Protein AF-A0A498LXL4-F1 (afdb_monomer)

Mean predicted aligned error: 18.14 Å

Organism: Labeo rohita (NCBI:txid84645)

InterPro domains:
  IPR004244 Transposase, L1 [PTHR11505] (46-162)

Radius of gyration: 56.1 Å; Cα contacts (8 Å, |Δi|>4): 2; chains: 1; bounding box: 108×58×150 Å

Solvent-accessible surface area (backbone atoms only — not comparable to full-atom values): 10577 Å² total; per-residue (Å²): 138,86,93,84,84,86,84,91,84,89,88,90,82,85,86,81,87,80,90,79,82,89,83,86,79,91,85,82,83,88,82,89,86,87,84,87,92,90,60,78,73,66,56,56,55,52,54,51,51,51,50,53,49,53,53,50,53,51,52,49,49,53,51,51,51,50,53,50,52,54,51,52,51,53,50,52,52,53,51,51,52,49,51,53,53,49,52,55,47,52,53,54,49,53,54,48,51,54,52,49,52,53,50,51,54,52,48,54,52,48,53,53,51,49,53,52,49,53,52,51,50,52,54,49,51,53,50,50,53,52,50,52,54,49,54,54,71,72,52,86,83,86,79,89,75,66,87,79,76,50,72,95,46,60,66,64,43,50,53,51,63,70,64,71,81,122

Structure (mmCIF, N/CA/C/O backbone):
data_AF-A0A498LXL4-F1
#
_entry.id   AF-A0A498LXL4-F1
#
loop_
_atom_site.group_PDB
_atom_site.id
_atom_site.type_symbol
_atom_site.label_atom_id
_atom_site.label_alt_id
_atom_site.label_comp_id
_atom_site.label_asym_id
_atom_site.label_entity_id
_atom_site.label_seq_id
_atom_site.pdbx_PDB_ins_code
_atom_site.Cartn_x
_atom_site.Cartn_y
_atom_site.Cartn_z
_atom_site.occupancy
_atom_site.B_iso_or_equiv
_atom_site.auth_seq_id
_atom_site.auth_comp_id
_atom_site.auth_asym_id
_atom_site.auth_atom_id
_atom_site.pdbx_PDB_model_num
ATOM 1 N N . MET A 1 1 ? 31.241 14.221 3.854 1.00 43.19 1 MET A N 1
ATOM 2 C CA . MET A 1 1 ? 31.888 14.807 2.660 1.00 43.19 1 MET A CA 1
ATOM 3 C C . MET A 1 1 ? 30.797 14.944 1.604 1.00 43.19 1 MET A C 1
ATOM 5 O O . MET A 1 1 ? 30.249 13.921 1.224 1.00 43.19 1 MET A O 1
ATOM 9 N N . SER A 1 2 ? 30.386 16.179 1.280 1.00 45.22 2 SER A N 1
ATOM 10 C CA . SER A 1 2 ? 29.221 16.494 0.422 1.00 45.22 2 SER A CA 1
ATOM 11 C C . SER A 1 2 ? 29.594 16.436 -1.058 1.00 45.22 2 SER A C 1
ATOM 13 O O . SER A 1 2 ? 30.690 16.865 -1.421 1.00 45.22 2 SER A O 1
ATOM 15 N N . LEU A 1 3 ? 28.696 15.918 -1.896 1.00 51.25 3 LEU A N 1
ATOM 16 C CA . LEU A 1 3 ? 28.934 15.572 -3.301 1.00 51.25 3 LEU A CA 1
ATOM 17 C C . LEU A 1 3 ? 28.392 16.639 -4.280 1.00 51.25 3 LEU A C 1
ATOM 19 O O . LEU A 1 3 ? 27.849 16.294 -5.321 1.00 51.25 3 LEU A O 1
ATOM 23 N N . ASP A 1 4 ? 28.546 17.931 -3.970 1.00 47.88 4 ASP A N 1
ATOM 24 C CA . ASP A 1 4 ? 27.860 19.023 -4.695 1.00 47.88 4 ASP A CA 1
ATOM 25 C C . ASP A 1 4 ? 28.794 19.935 -5.512 1.00 47.88 4 ASP A C 1
ATOM 27 O O . ASP A 1 4 ? 28.568 21.138 -5.613 1.00 47.88 4 ASP A O 1
ATOM 31 N N . HIS A 1 5 ? 29.887 19.419 -6.078 1.00 43.94 5 HIS A N 1
ATOM 32 C CA . HIS A 1 5 ? 30.873 20.241 -6.811 1.00 43.94 5 HIS A CA 1
ATOM 33 C C . HIS A 1 5 ? 31.186 19.725 -8.221 1.00 43.94 5 HIS A C 1
ATOM 35 O O . HIS A 1 5 ? 32.341 19.695 -8.643 1.00 43.94 5 HIS A O 1
ATOM 41 N N . TYR A 1 6 ? 30.159 19.344 -8.982 1.00 44.94 6 TYR A N 1
ATOM 42 C CA . TYR A 1 6 ? 30.343 18.904 -10.368 1.00 44.94 6 TYR A CA 1
ATOM 43 C C . TYR A 1 6 ? 29.395 19.590 -11.355 1.00 44.94 6 TYR A C 1
ATOM 45 O O . TYR A 1 6 ? 28.663 18.943 -12.091 1.00 44.94 6 TYR A O 1
ATOM 53 N N . SER A 1 7 ? 29.412 20.923 -11.403 1.00 40.34 7 SER A N 1
ATOM 54 C CA . SER A 1 7 ? 28.988 21.638 -12.611 1.00 40.34 7 SER A CA 1
ATOM 55 C C . SER A 1 7 ? 29.509 23.069 -12.604 1.00 40.34 7 SER A C 1
ATOM 57 O O . SER A 1 7 ? 29.094 23.868 -11.772 1.00 40.34 7 SER A O 1
ATOM 59 N N . SER A 1 8 ? 30.452 23.368 -13.501 1.00 41.19 8 SER A N 1
ATOM 60 C CA . SER A 1 8 ? 30.617 24.665 -14.182 1.00 41.19 8 SER A CA 1
ATOM 61 C C . SER A 1 8 ? 32.052 24.803 -14.683 1.00 41.19 8 SER A C 1
ATOM 63 O O . SER A 1 8 ? 32.899 25.356 -13.987 1.00 41.19 8 SER A O 1
ATOM 65 N N . LYS A 1 9 ? 32.333 24.309 -15.897 1.00 40.47 9 LYS A N 1
ATOM 66 C CA . LYS A 1 9 ? 33.345 24.890 -16.796 1.00 40.47 9 LYS A CA 1
ATOM 67 C C . LYS A 1 9 ? 33.024 24.551 -18.251 1.00 40.47 9 LYS A C 1
ATOM 69 O O . LYS A 1 9 ? 33.104 23.397 -18.647 1.00 40.47 9 LYS A O 1
ATOM 74 N N . GLY A 1 10 ? 32.814 25.599 -19.046 1.00 34.59 10 GLY A N 1
ATOM 75 C CA . GLY A 1 10 ? 33.298 25.638 -20.424 1.00 34.59 10 GLY A CA 1
ATOM 76 C C . GLY A 1 10 ? 32.240 25.700 -21.518 1.00 34.59 10 GLY A C 1
ATOM 77 O O . GLY A 1 10 ? 31.841 24.670 -22.038 1.00 34.59 10 GLY A O 1
ATOM 78 N N . SER A 1 11 ? 31.930 26.909 -21.985 1.00 30.50 11 SER A N 1
ATOM 79 C CA . SER A 1 11 ? 31.713 27.165 -23.415 1.00 30.50 11 SER A CA 1
ATOM 80 C C . SER A 1 11 ? 31.646 28.668 -23.656 1.00 30.50 11 SER A C 1
ATOM 82 O O . SER A 1 11 ? 30.681 29.287 -23.239 1.00 30.50 11 SER A O 1
ATOM 84 N N . ASP A 1 12 ? 32.654 29.244 -24.312 1.00 38.16 12 ASP A N 1
ATOM 85 C CA . ASP A 1 12 ? 32.471 30.453 -25.130 1.00 38.16 12 ASP A CA 1
ATOM 86 C C . ASP A 1 12 ? 33.750 30.777 -25.900 1.00 38.16 12 ASP A C 1
ATOM 88 O O . ASP A 1 12 ? 34.562 31.579 -25.451 1.00 38.16 12 ASP A O 1
ATOM 92 N N . ARG A 1 13 ? 33.936 30.155 -27.075 1.00 35.81 13 ARG A N 1
ATOM 93 C CA . ARG A 1 13 ? 34.702 30.722 -28.205 1.00 35.81 13 ARG A CA 1
ATOM 94 C C . ARG A 1 13 ? 34.198 30.124 -29.521 1.00 35.81 13 ARG A C 1
ATOM 96 O O . ARG A 1 13 ? 34.574 29.015 -29.884 1.00 35.81 13 ARG A O 1
ATOM 103 N N . LYS A 1 14 ? 33.386 30.876 -30.270 1.00 45.84 14 LYS A N 1
ATOM 104 C CA . LYS A 1 14 ? 33.161 30.619 -31.704 1.00 45.84 14 LYS A CA 1
ATOM 105 C C . LYS A 1 14 ? 34.270 31.299 -32.522 1.00 45.84 14 LYS A C 1
ATOM 107 O O . LYS A 1 14 ? 34.463 32.504 -32.342 1.00 45.84 14 LYS A O 1
ATOM 112 N N . PRO A 1 15 ? 34.974 30.615 -33.441 1.00 40.56 15 PRO A N 1
ATOM 113 C CA . PRO A 1 15 ? 35.842 31.290 -34.398 1.00 40.56 15 PRO A CA 1
ATOM 114 C C . PRO A 1 15 ? 35.045 31.778 -35.620 1.00 40.56 15 PRO A C 1
ATOM 116 O O . PRO A 1 15 ? 34.183 31.084 -36.155 1.00 40.56 15 PRO A O 1
ATOM 119 N N . LYS A 1 16 ? 35.334 33.017 -36.034 1.00 37.75 16 LYS A N 1
ATOM 120 C CA . LYS A 1 16 ? 34.713 33.732 -37.159 1.00 37.75 16 LYS A CA 1
ATOM 121 C C . LYS A 1 16 ? 35.296 33.274 -38.503 1.00 37.75 16 LYS A C 1
ATOM 123 O O . LYS A 1 16 ? 36.506 33.100 -38.632 1.00 37.75 16 LYS A O 1
ATOM 128 N N . ALA A 1 17 ? 34.424 33.149 -39.502 1.00 38.50 17 ALA A N 1
ATOM 129 C CA . ALA A 1 17 ? 34.740 32.816 -40.888 1.00 38.50 17 ALA A CA 1
ATOM 130 C C . ALA A 1 17 ? 35.706 33.825 -41.544 1.00 38.50 17 ALA A C 1
ATOM 132 O O . ALA A 1 17 ? 35.516 35.038 -41.440 1.00 38.50 17 ALA A O 1
ATOM 133 N N . LYS A 1 18 ? 36.707 33.318 -42.276 1.00 40.09 18 LYS A N 1
ATOM 134 C CA . LYS A 1 18 ? 37.590 34.100 -43.153 1.00 40.09 18 LYS A CA 1
ATOM 135 C C . LYS A 1 18 ? 37.239 33.794 -44.612 1.00 40.09 18 LYS A C 1
ATOM 137 O O . LYS A 1 18 ? 37.444 32.680 -45.078 1.00 40.09 18 LYS A O 1
ATOM 142 N N . LYS A 1 19 ? 36.707 34.799 -45.314 1.00 36.50 19 LYS A N 1
ATOM 143 C CA . LYS A 1 19 ? 36.572 34.830 -46.779 1.00 36.50 19 LYS A CA 1
ATOM 144 C C . LYS A 1 19 ? 37.967 34.880 -47.407 1.00 36.50 19 LYS A C 1
ATOM 146 O O . LYS A 1 19 ? 38.757 35.747 -47.040 1.00 36.50 19 LYS A O 1
ATOM 151 N N . ILE A 1 20 ? 38.239 34.010 -48.376 1.00 37.56 20 ILE A N 1
ATOM 152 C CA . ILE A 1 20 ? 39.389 34.125 -49.280 1.00 37.56 20 ILE A CA 1
ATOM 153 C C . ILE A 1 20 ? 38.825 34.223 -50.701 1.00 37.56 20 ILE A C 1
ATOM 155 O O . ILE A 1 20 ? 38.086 33.351 -51.146 1.00 37.56 20 ILE A O 1
ATOM 159 N N . ALA A 1 21 ? 39.114 35.349 -51.352 1.00 41.69 21 ALA A N 1
ATOM 160 C CA . ALA A 1 21 ? 38.767 35.661 -52.735 1.00 41.69 21 ALA A CA 1
ATOM 161 C C . ALA A 1 21 ? 39.739 34.968 -53.720 1.00 41.69 21 ALA A C 1
ATOM 163 O O . ALA A 1 21 ? 40.873 34.671 -53.332 1.00 41.69 21 ALA A O 1
ATOM 164 N N . PRO A 1 22 ? 39.336 34.731 -54.983 1.00 31.80 22 PRO A N 1
ATOM 165 C CA . PRO A 1 22 ? 40.138 33.995 -55.955 1.00 31.80 22 PRO A CA 1
ATOM 166 C C . PRO A 1 22 ? 41.236 34.890 -56.543 1.00 31.80 22 PRO A C 1
ATOM 168 O O . PRO A 1 22 ? 40.971 36.017 -56.958 1.00 31.80 22 PRO A O 1
ATOM 171 N N . LYS A 1 23 ? 42.474 34.391 -56.607 1.00 37.19 23 LYS A N 1
ATOM 172 C CA . LYS A 1 23 ? 43.538 35.014 -57.406 1.00 37.19 23 LYS A CA 1
ATOM 173 C C . LYS A 1 23 ? 43.677 34.253 -58.717 1.00 37.19 23 LYS A C 1
ATOM 175 O O . LYS A 1 23 ? 44.084 33.097 -58.722 1.00 37.19 23 LYS A O 1
ATOM 180 N N . SER A 1 24 ? 43.319 34.924 -59.808 1.00 31.41 24 SER A N 1
ATOM 181 C CA . SER A 1 24 ? 43.638 34.513 -61.170 1.00 31.41 24 SER A CA 1
ATOM 182 C C . SER A 1 24 ? 45.110 34.801 -61.460 1.00 31.41 24 SER A C 1
ATOM 184 O O . SER A 1 24 ? 45.584 35.896 -61.152 1.00 31.41 24 SER A O 1
ATOM 186 N N . SER A 1 25 ? 45.800 33.891 -62.133 1.00 32.91 25 SER A N 1
ATOM 187 C CA . SER A 1 25 ? 47.024 34.222 -62.863 1.00 32.91 25 SER A CA 1
ATOM 188 C C . SER A 1 25 ? 47.066 33.423 -64.158 1.00 32.91 25 SER A C 1
ATOM 190 O O . SER A 1 25 ? 47.458 32.260 -64.187 1.00 32.91 25 SER A O 1
ATOM 192 N N . THR A 1 26 ? 46.615 34.088 -65.215 1.00 26.67 26 THR A N 1
ATOM 193 C CA . THR A 1 26 ? 46.921 33.813 -66.616 1.00 26.67 26 THR A CA 1
ATOM 194 C C . THR A 1 26 ? 48.429 33.891 -66.834 1.00 26.67 26 THR A C 1
ATOM 196 O O . THR A 1 26 ? 49.002 34.942 -66.559 1.00 26.67 26 THR A O 1
ATOM 199 N N . ILE A 1 27 ? 49.045 32.847 -67.394 1.00 31.38 27 ILE A N 1
ATOM 200 C CA . ILE A 1 27 ? 50.223 32.992 -68.262 1.00 31.38 27 ILE A CA 1
ATOM 201 C C . ILE A 1 27 ? 50.037 32.057 -69.461 1.00 31.38 27 ILE A C 1
ATOM 203 O O . ILE A 1 27 ? 49.876 30.848 -69.321 1.00 31.38 27 ILE A O 1
ATOM 207 N N . SER A 1 28 ? 50.005 32.682 -70.631 1.00 28.02 28 SER A N 1
ATOM 208 C CA . SER A 1 28 ? 49.899 32.130 -71.978 1.00 28.02 28 SER A CA 1
ATOM 209 C C . SER A 1 28 ? 51.267 32.101 -72.673 1.00 28.02 28 SER A C 1
ATOM 211 O O . SER A 1 28 ? 52.040 33.036 -72.471 1.00 28.02 28 SER A O 1
ATOM 213 N N . GLY A 1 29 ? 51.473 31.141 -73.587 1.00 30.64 29 GLY A N 1
ATOM 214 C CA . GLY A 1 29 ? 52.501 31.155 -74.656 1.00 30.64 29 GLY A CA 1
ATOM 215 C C . GLY A 1 29 ? 53.772 30.366 -74.303 1.00 30.64 29 GLY A C 1
ATOM 216 O O . GLY A 1 29 ? 54.509 30.823 -73.442 1.00 30.64 29 GLY A O 1
ATOM 217 N N . VAL A 1 30 ? 54.003 29.120 -74.759 1.00 29.61 30 VAL A N 1
ATOM 218 C CA . VAL A 1 30 ? 54.310 28.615 -76.133 1.00 29.61 30 VAL A CA 1
ATOM 219 C C . VAL A 1 30 ? 55.683 29.147 -76.602 1.00 29.61 30 VAL A C 1
ATOM 221 O O . VAL A 1 30 ? 55.863 30.355 -76.652 1.00 29.61 30 VAL A O 1
ATOM 224 N N . GLU A 1 31 ? 56.717 28.312 -76.799 1.00 31.28 31 GLU A N 1
ATOM 225 C CA . GLU A 1 31 ? 56.997 27.574 -78.051 1.00 31.28 31 GLU A CA 1
ATOM 226 C C . GLU A 1 31 ? 58.053 26.439 -77.909 1.00 31.28 31 GLU A C 1
ATOM 228 O O . GLU A 1 31 ? 59.076 26.656 -77.267 1.00 31.28 31 GLU A O 1
ATOM 233 N N . LYS A 1 32 ? 57.772 25.312 -78.608 1.00 33.94 32 LYS A N 1
ATOM 234 C CA . LYS A 1 32 ? 58.605 24.458 -79.511 1.00 33.94 32 LYS A CA 1
ATOM 235 C C . LYS A 1 32 ? 59.933 23.855 -79.014 1.00 33.94 32 LYS A C 1
ATOM 237 O O . LYS A 1 32 ? 60.680 24.506 -78.304 1.00 33.94 32 LYS A O 1
ATOM 242 N N . ASP A 1 33 ? 60.441 22.704 -79.456 1.00 29.64 33 ASP A N 1
ATOM 243 C CA . ASP A 1 33 ? 60.043 21.480 -80.191 1.00 29.64 33 ASP A CA 1
ATOM 244 C C . ASP A 1 33 ? 61.363 20.675 -80.255 1.00 29.64 33 ASP A C 1
ATOM 246 O O . ASP A 1 33 ? 62.327 21.262 -80.739 1.00 29.64 33 ASP A O 1
ATOM 250 N N . VAL A 1 34 ? 61.448 19.399 -79.836 1.00 34.44 34 VAL A N 1
ATOM 251 C CA . VAL A 1 34 ? 62.476 18.442 -80.336 1.00 34.44 34 VAL A CA 1
ATOM 252 C C . VAL A 1 34 ? 61.994 16.978 -80.191 1.00 34.44 34 VAL A C 1
ATOM 254 O O . VAL A 1 34 ? 61.836 16.481 -79.081 1.00 34.44 34 VAL A O 1
ATOM 257 N N . ASP A 1 35 ? 61.760 16.351 -81.350 1.00 34.50 35 ASP A N 1
ATOM 258 C CA . ASP A 1 35 ? 61.876 14.938 -81.786 1.00 34.50 35 ASP A CA 1
ATOM 259 C C . ASP A 1 35 ? 61.348 13.724 -80.973 1.00 34.50 35 ASP A C 1
ATOM 261 O O . ASP A 1 35 ? 61.905 13.290 -79.971 1.00 34.50 35 ASP A O 1
ATOM 265 N N . MET A 1 36 ? 60.288 13.125 -81.538 1.00 43.56 36 MET A N 1
ATOM 266 C CA . MET A 1 36 ? 60.178 11.780 -82.154 1.00 43.56 36 MET A CA 1
ATOM 267 C C . MET A 1 36 ? 60.696 10.504 -81.435 1.00 43.56 36 MET A C 1
ATOM 269 O O . MET A 1 36 ? 61.883 10.203 -81.414 1.00 43.56 36 MET A O 1
ATOM 273 N N . ASP A 1 37 ? 59.709 9.697 -81.009 1.00 47.81 37 ASP A N 1
ATOM 274 C CA . ASP A 1 37 ? 59.605 8.225 -81.088 1.00 47.81 37 ASP A CA 1
ATOM 275 C C . ASP A 1 37 ? 60.657 7.315 -80.423 1.00 47.81 37 ASP A C 1
ATOM 277 O O . ASP A 1 37 ? 61.430 6.664 -81.115 1.00 47.81 37 ASP A O 1
ATOM 281 N N . GLU A 1 38 ? 60.542 7.116 -79.097 1.00 44.34 38 GLU A N 1
ATOM 282 C CA . GLU A 1 38 ? 60.782 5.807 -78.436 1.00 44.34 38 GLU A CA 1
ATOM 283 C C . GLU A 1 38 ? 60.210 5.745 -76.992 1.00 44.34 38 GLU A C 1
ATOM 285 O O . GLU A 1 38 ? 60.910 5.429 -76.036 1.00 44.34 38 GLU A O 1
ATOM 290 N N . ALA A 1 39 ? 58.934 6.103 -76.775 1.00 44.22 39 ALA A N 1
ATOM 291 C CA . ALA A 1 39 ? 58.330 6.081 -75.422 1.00 44.22 39 ALA A CA 1
ATOM 292 C C . ALA A 1 39 ? 56.864 5.603 -75.358 1.00 44.22 39 ALA A C 1
ATOM 294 O O . ALA A 1 39 ? 56.258 5.578 -74.289 1.00 44.22 39 ALA A O 1
ATOM 295 N N . SER A 1 40 ? 56.262 5.195 -76.479 1.00 49.78 40 SER A N 1
ATOM 296 C CA . SER A 1 40 ? 54.809 4.963 -76.552 1.00 49.78 40 SER A CA 1
ATOM 297 C C . SER A 1 40 ? 54.323 3.624 -75.974 1.00 49.78 40 SER A C 1
ATOM 299 O O . SER A 1 40 ? 53.112 3.422 -75.851 1.00 49.78 40 SER A O 1
ATOM 301 N N . VAL A 1 41 ? 55.238 2.722 -75.597 1.00 50.47 41 VAL A N 1
ATOM 302 C CA . VAL A 1 41 ? 54.899 1.406 -75.021 1.00 50.47 41 VAL A CA 1
ATOM 303 C C . VAL A 1 41 ? 54.923 1.423 -73.486 1.00 50.47 41 VAL A C 1
ATOM 305 O O . VAL A 1 41 ? 54.121 0.732 -72.872 1.00 50.47 41 VAL A O 1
ATOM 308 N N . ILE A 1 42 ? 55.731 2.282 -72.852 1.00 50.88 42 ILE A N 1
ATOM 309 C CA . ILE A 1 42 ? 55.826 2.364 -71.379 1.00 50.88 42 ILE A CA 1
ATOM 310 C C . ILE A 1 42 ? 54.696 3.232 -70.785 1.00 50.88 42 ILE A C 1
ATOM 312 O O . ILE A 1 42 ? 54.154 2.911 -69.732 1.00 50.88 42 ILE A O 1
ATOM 316 N N . SER A 1 43 ? 54.231 4.273 -71.487 1.00 52.09 43 SER A N 1
ATOM 317 C CA . SER A 1 43 ? 53.176 5.170 -70.975 1.00 52.09 43 SER A CA 1
ATOM 318 C C . SER A 1 43 ? 51.759 4.570 -70.990 1.00 52.09 43 SER A C 1
ATOM 320 O O . SER A 1 43 ? 50.914 4.961 -70.189 1.00 52.09 43 SER A O 1
ATOM 322 N N . ARG A 1 44 ? 51.476 3.600 -71.873 1.00 52.69 44 ARG A N 1
ATOM 323 C CA . ARG A 1 44 ? 50.143 2.966 -71.972 1.00 52.69 44 ARG A CA 1
ATOM 324 C C . ARG A 1 44 ? 49.866 1.963 -70.850 1.00 52.69 44 ARG A C 1
ATOM 326 O O . ARG A 1 44 ? 48.715 1.806 -70.443 1.00 52.69 44 ARG A O 1
ATOM 333 N N . GLU A 1 45 ? 50.901 1.302 -70.343 1.00 52.53 45 GLU A N 1
ATOM 334 C CA . GLU A 1 45 ? 50.782 0.341 -69.242 1.00 52.53 45 GLU A CA 1
ATOM 335 C C . GLU A 1 45 ? 50.636 1.050 -67.884 1.00 52.53 45 GLU A C 1
ATOM 33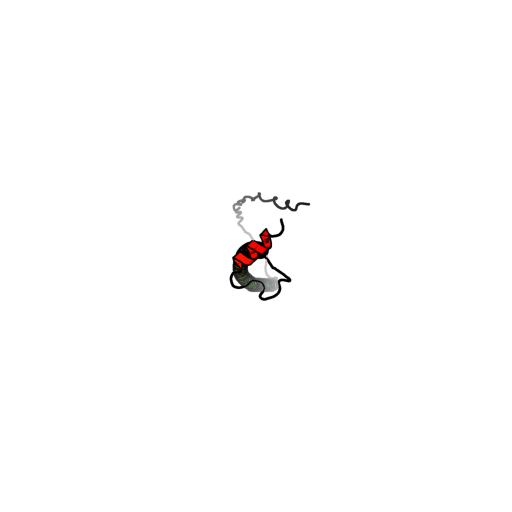7 O O . GLU A 1 45 ? 49.851 0.606 -67.042 1.00 52.53 45 GLU A O 1
ATOM 342 N N . GLU A 1 46 ? 51.292 2.201 -67.695 1.00 54.97 46 GLU A N 1
ATOM 343 C CA . GLU A 1 46 ? 51.171 3.026 -66.484 1.00 54.97 46 GLU A CA 1
ATOM 344 C C . GLU A 1 46 ? 49.800 3.723 -66.368 1.00 54.97 46 GLU A C 1
ATOM 346 O O . GLU A 1 46 ? 49.199 3.725 -65.291 1.00 54.97 46 GLU A O 1
ATOM 351 N N . GLU A 1 47 ? 49.233 4.237 -67.467 1.00 57.66 47 GLU A N 1
ATOM 352 C CA . GLU A 1 47 ? 47.884 4.832 -67.469 1.00 57.66 47 GLU A CA 1
ATOM 353 C C . GLU A 1 47 ? 46.773 3.788 -67.263 1.00 57.66 47 GLU A C 1
ATOM 355 O O . GLU A 1 47 ? 45.816 4.027 -66.518 1.00 57.66 47 GLU A O 1
ATOM 360 N N . SER A 1 48 ? 46.908 2.596 -67.859 1.00 61.91 48 SER A N 1
ATOM 361 C CA . SER A 1 48 ? 45.963 1.493 -67.646 1.00 61.91 48 SER A CA 1
ATOM 362 C C . SER A 1 48 ? 46.023 0.957 -66.212 1.00 61.91 48 SER A C 1
ATOM 364 O O . SER A 1 48 ? 44.985 0.623 -65.638 1.00 61.91 48 SER A O 1
ATOM 366 N N . SER A 1 49 ? 47.216 0.873 -65.620 1.00 64.00 49 SER A N 1
ATOM 367 C CA . SER A 1 49 ? 47.406 0.402 -64.242 1.00 64.00 49 SER A CA 1
ATOM 368 C C . SER A 1 49 ? 46.889 1.416 -63.216 1.00 64.00 49 SER A C 1
ATOM 370 O O . SER A 1 49 ? 46.226 1.026 -62.252 1.00 64.00 49 SER A O 1
ATOM 372 N N . ASN A 1 50 ? 47.083 2.716 -63.466 1.00 73.25 50 ASN A N 1
ATOM 373 C CA . ASN A 1 50 ? 46.511 3.794 -62.654 1.00 73.25 50 ASN A CA 1
ATOM 374 C C . ASN A 1 50 ? 44.977 3.851 -62.744 1.00 73.25 50 ASN A C 1
ATOM 376 O O . ASN A 1 50 ? 44.312 4.052 -61.727 1.00 73.25 50 ASN A O 1
ATOM 380 N N . SER A 1 51 ? 44.403 3.615 -63.928 1.00 81.75 51 SER A N 1
ATOM 381 C CA . SER A 1 51 ? 42.947 3.513 -64.115 1.00 81.75 51 SER A CA 1
ATOM 382 C C . SER A 1 51 ? 42.347 2.334 -63.339 1.00 81.75 51 SER A C 1
ATOM 384 O O . SER A 1 51 ? 41.342 2.484 -62.643 1.00 81.75 51 SER A O 1
ATOM 386 N N . ASN A 1 52 ? 42.998 1.169 -63.381 1.00 85.50 52 ASN A N 1
ATOM 387 C CA . ASN A 1 52 ? 42.560 -0.015 -62.639 1.00 85.50 52 ASN A CA 1
ATOM 388 C C . ASN A 1 52 ? 42.634 0.186 -61.117 1.00 85.50 52 ASN A C 1
ATOM 390 O O . ASN A 1 52 ? 41.743 -0.259 -60.393 1.00 85.50 52 ASN A O 1
ATOM 394 N N . PHE A 1 53 ? 43.666 0.882 -60.629 1.00 88.50 53 PHE A N 1
ATOM 395 C CA . PHE A 1 53 ? 43.775 1.252 -59.220 1.00 88.50 53 PHE A CA 1
ATOM 396 C C . PHE A 1 53 ? 42.666 2.231 -58.812 1.00 88.50 53 PHE A C 1
ATOM 398 O O . PHE A 1 53 ? 41.948 1.957 -57.854 1.00 88.50 53 PHE A O 1
ATOM 405 N N . ALA A 1 54 ? 42.440 3.308 -59.572 1.00 88.19 54 ALA A N 1
ATOM 406 C CA . ALA A 1 54 ? 41.356 4.258 -59.306 1.00 88.19 54 ALA A CA 1
ATOM 407 C C . ALA A 1 54 ? 39.979 3.567 -59.233 1.00 88.19 54 ALA A C 1
ATOM 409 O O . ALA A 1 54 ? 39.242 3.757 -58.270 1.00 88.19 54 ALA A O 1
ATOM 410 N N . GLN A 1 55 ? 39.685 2.655 -60.166 1.00 89.31 55 GLN A N 1
ATOM 411 C CA . GLN A 1 55 ? 38.450 1.861 -60.140 1.00 89.31 55 GLN A CA 1
ATOM 412 C C . GLN A 1 55 ? 38.346 0.935 -58.918 1.00 89.31 55 GLN A C 1
ATOM 414 O O . GLN A 1 55 ? 37.247 0.693 -58.415 1.00 89.31 55 GLN A O 1
ATOM 419 N N . ALA A 1 56 ? 39.462 0.379 -58.439 1.00 90.88 56 ALA A N 1
ATOM 420 C CA . ALA A 1 56 ? 39.477 -0.431 -57.222 1.00 90.88 56 ALA A CA 1
ATOM 421 C C . ALA A 1 56 ? 39.193 0.419 -55.972 1.00 90.88 56 ALA A C 1
ATOM 423 O O . ALA A 1 56 ? 38.493 -0.042 -55.070 1.00 90.88 56 ALA A O 1
ATOM 424 N N . LEU A 1 57 ? 39.687 1.660 -55.939 1.00 92.44 57 LEU A N 1
ATOM 425 C CA . LEU A 1 57 ? 39.440 2.619 -54.860 1.00 92.44 57 LEU A CA 1
ATOM 426 C C . LEU A 1 57 ? 37.985 3.101 -54.862 1.00 92.44 57 LEU A C 1
ATOM 428 O O . LEU A 1 57 ? 37.382 3.190 -53.792 1.00 92.44 57 LEU A O 1
ATOM 432 N N . ASP A 1 58 ? 37.394 3.319 -56.037 1.00 93.06 58 ASP A N 1
ATOM 433 C CA . ASP A 1 58 ? 35.973 3.658 -56.170 1.00 93.06 58 ASP A CA 1
ATOM 434 C C . ASP A 1 58 ? 35.083 2.506 -55.691 1.00 93.06 58 ASP A C 1
ATOM 436 O O . ASP A 1 58 ? 34.191 2.709 -54.870 1.00 93.06 58 ASP A O 1
ATOM 440 N N . LYS A 1 59 ? 35.381 1.268 -56.112 1.00 94.25 59 LYS A N 1
ATOM 441 C CA . LYS A 1 59 ? 34.669 0.065 -55.644 1.00 94.25 59 LYS A CA 1
ATOM 442 C C . LYS A 1 59 ? 34.817 -0.152 -54.140 1.00 94.25 59 LYS A C 1
ATOM 444 O O . LYS A 1 59 ? 33.861 -0.549 -53.477 1.00 94.25 59 LYS A O 1
ATOM 449 N N . LEU A 1 60 ? 36.010 0.078 -53.591 1.00 94.81 60 LEU A N 1
ATOM 450 C CA . LEU A 1 60 ? 36.248 -0.025 -52.153 1.00 94.81 60 LEU A CA 1
ATOM 451 C C . LEU A 1 60 ? 35.443 1.033 -51.395 1.00 94.81 60 LEU A C 1
ATOM 453 O O . LEU A 1 60 ? 34.776 0.696 -50.420 1.00 94.81 60 LEU A O 1
ATOM 457 N N . THR A 1 61 ? 35.468 2.281 -51.866 1.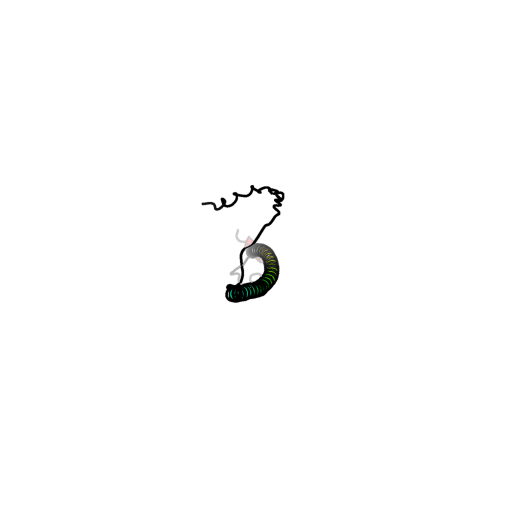00 95.19 61 THR A N 1
ATOM 458 C CA . THR A 1 61 ? 34.678 3.384 -51.305 1.00 95.19 61 THR A CA 1
ATOM 459 C C . THR A 1 61 ? 33.192 3.048 -51.329 1.00 95.19 61 THR A C 1
ATOM 461 O O . THR A 1 61 ? 32.542 3.124 -50.293 1.00 95.19 61 THR A O 1
ATOM 464 N N . GLU A 1 62 ? 32.669 2.580 -52.464 1.00 95.94 62 GLU A N 1
ATOM 465 C CA . GLU A 1 62 ? 31.264 2.194 -52.612 1.00 95.94 62 GLU A CA 1
ATOM 466 C C . GLU A 1 62 ? 30.873 1.067 -51.644 1.00 95.94 62 GLU A C 1
ATOM 468 O O . GLU A 1 62 ? 29.842 1.147 -50.975 1.00 95.94 62 GLU A O 1
ATOM 473 N N . ASN A 1 63 ? 31.706 0.029 -51.522 1.00 96.00 63 ASN A N 1
ATOM 474 C CA . ASN A 1 63 ? 31.461 -1.074 -50.594 1.00 96.00 63 ASN A CA 1
ATOM 475 C C . ASN A 1 63 ? 31.489 -0.612 -49.133 1.00 96.00 63 ASN A C 1
ATOM 477 O O . ASN A 1 63 ? 30.645 -1.034 -48.344 1.00 96.00 63 ASN A O 1
ATOM 481 N N . ILE A 1 64 ? 32.432 0.262 -48.768 1.00 96.06 64 ILE A N 1
ATOM 482 C CA . ILE A 1 64 ? 32.509 0.840 -47.422 1.00 96.06 64 ILE A CA 1
ATOM 483 C C . ILE A 1 64 ? 31.256 1.667 -47.135 1.00 96.06 64 ILE A C 1
ATOM 485 O O . ILE A 1 64 ? 30.649 1.478 -46.084 1.00 96.06 64 ILE A O 1
ATOM 489 N N . THR A 1 65 ? 30.832 2.531 -48.061 1.00 96.69 65 THR A N 1
ATOM 490 C CA . THR A 1 65 ? 29.611 3.332 -47.906 1.00 96.69 65 THR A CA 1
ATOM 491 C C . THR A 1 65 ? 28.391 2.437 -47.708 1.00 96.69 65 THR A C 1
ATOM 493 O O . THR A 1 65 ? 27.663 2.633 -46.741 1.00 96.69 65 THR A O 1
ATOM 496 N N . LYS A 1 66 ? 28.224 1.387 -48.524 1.00 97.00 66 LYS A N 1
ATOM 497 C CA . LYS A 1 66 ? 27.119 0.424 -48.377 1.00 97.00 66 LYS A CA 1
ATOM 498 C C . LYS A 1 66 ? 27.115 -0.260 -47.014 1.00 97.00 66 LYS A C 1
ATOM 500 O O . LYS A 1 66 ? 26.092 -0.269 -46.337 1.00 97.00 66 LYS A O 1
ATOM 505 N N . VAL A 1 67 ? 28.256 -0.808 -46.588 1.00 97.06 67 VAL A N 1
ATOM 506 C CA . VAL A 1 67 ? 28.352 -1.504 -45.295 1.00 97.06 67 VAL A CA 1
ATOM 507 C C . VAL A 1 67 ? 28.087 -0.543 -44.138 1.00 97.06 67 VAL A C 1
ATOM 509 O O . VAL A 1 67 ? 27.405 -0.915 -43.182 1.00 97.06 67 VAL A O 1
ATOM 512 N N . ILE A 1 68 ? 28.598 0.689 -44.208 1.00 96.88 68 ILE A N 1
ATOM 513 C CA . ILE A 1 68 ? 28.332 1.711 -43.192 1.00 96.88 68 ILE A CA 1
ATOM 514 C C . ILE A 1 68 ? 26.840 2.032 -43.152 1.00 96.88 68 ILE A C 1
ATOM 516 O O . ILE A 1 68 ? 26.262 1.960 -42.072 1.00 96.88 68 ILE A O 1
ATOM 520 N N . ASP A 1 69 ? 26.206 2.312 -44.289 1.00 96.94 69 ASP A N 1
ATOM 521 C CA . ASP A 1 69 ? 24.780 2.636 -44.344 1.00 96.94 69 ASP A CA 1
ATOM 522 C C . ASP A 1 69 ? 23.925 1.485 -43.799 1.00 96.94 69 ASP A C 1
ATOM 524 O O . ASP A 1 69 ? 23.046 1.700 -42.966 1.00 96.94 69 ASP A O 1
ATOM 528 N N . GLU A 1 70 ? 24.211 0.241 -44.185 1.00 97.12 70 GLU A N 1
ATOM 529 C CA . GLU A 1 70 ? 23.506 -0.943 -43.682 1.00 97.12 70 GLU A CA 1
ATOM 530 C C . GLU A 1 70 ? 23.646 -1.102 -42.163 1.00 97.12 70 GLU A C 1
ATOM 532 O O . GLU A 1 70 ? 22.654 -1.318 -41.455 1.00 97.12 70 GLU A O 1
ATOM 537 N N . LYS A 1 71 ? 24.870 -0.989 -41.630 1.00 97.00 71 LYS A N 1
ATOM 538 C CA . LYS A 1 71 ? 25.120 -1.149 -40.190 1.00 97.00 71 LYS A CA 1
ATOM 539 C C . LYS A 1 71 ? 24.565 0.017 -39.383 1.00 97.00 71 LYS A C 1
ATOM 541 O O . LYS A 1 71 ? 23.965 -0.225 -38.338 1.00 97.00 71 LYS A O 1
ATOM 546 N N . VAL A 1 72 ? 24.703 1.250 -39.867 1.00 97.75 72 VAL A N 1
ATOM 547 C CA . VAL A 1 72 ? 24.134 2.443 -39.229 1.00 97.75 72 VAL A CA 1
ATOM 548 C C . VAL A 1 72 ? 22.613 2.347 -39.202 1.00 97.75 72 VAL A C 1
ATOM 550 O O . VAL A 1 72 ? 22.027 2.525 -38.138 1.00 97.75 72 VAL A O 1
ATOM 553 N N . ASN A 1 73 ? 21.970 1.970 -40.309 1.00 97.56 73 ASN A N 1
ATOM 554 C CA . ASN A 1 73 ? 20.520 1.775 -40.345 1.00 97.56 73 ASN A CA 1
ATOM 555 C C . ASN A 1 73 ? 20.068 0.670 -39.383 1.00 97.56 73 ASN A C 1
ATOM 557 O O . ASN A 1 73 ? 19.102 0.856 -38.646 1.00 97.56 73 ASN A O 1
ATOM 561 N N . THR A 1 74 ? 20.796 -0.448 -39.325 1.00 98.12 74 THR A N 1
ATOM 562 C CA . THR A 1 74 ? 20.505 -1.535 -38.375 1.00 98.12 74 THR A CA 1
ATOM 563 C C . THR A 1 74 ? 20.562 -1.041 -36.926 1.00 98.12 74 THR A C 1
ATOM 565 O O . THR A 1 74 ? 19.664 -1.327 -36.134 1.00 98.12 74 THR A O 1
ATOM 568 N N . VAL A 1 75 ? 21.593 -0.267 -36.576 1.00 98.00 75 VAL A N 1
ATOM 569 C CA . VAL A 1 75 ? 21.753 0.301 -35.229 1.00 98.00 75 VAL A CA 1
ATOM 570 C C . VAL A 1 75 ? 20.666 1.333 -34.928 1.00 98.00 75 VAL A C 1
ATOM 572 O O . VAL A 1 75 ? 20.104 1.309 -33.837 1.00 98.00 75 VAL A O 1
ATOM 575 N N . LEU A 1 76 ? 20.318 2.202 -35.881 1.00 97.94 76 LEU A N 1
ATOM 576 C CA . LEU A 1 76 ? 19.248 3.191 -35.713 1.00 97.94 76 LEU A CA 1
ATOM 577 C C . LEU A 1 76 ? 17.894 2.529 -35.445 1.00 97.94 76 LEU A C 1
ATOM 579 O O . LEU A 1 76 ? 17.170 2.965 -34.551 1.00 97.94 76 LEU A O 1
ATOM 583 N N . VAL A 1 77 ? 17.571 1.456 -36.172 1.00 97.81 77 VAL A N 1
ATOM 584 C CA . VAL A 1 77 ? 16.344 0.681 -35.941 1.00 97.81 77 VAL A CA 1
ATOM 585 C C . VAL A 1 77 ? 16.345 0.075 -34.538 1.00 97.81 77 VAL A C 1
ATOM 587 O O . VAL A 1 77 ? 15.354 0.212 -33.825 1.00 97.81 77 VAL A O 1
ATOM 590 N N . ALA A 1 78 ? 17.458 -0.530 -34.111 1.00 98.19 78 ALA A N 1
ATOM 591 C CA . ALA A 1 78 ? 17.577 -1.104 -32.771 1.00 98.19 78 ALA A CA 1
ATOM 592 C C . ALA A 1 78 ? 17.439 -0.044 -31.661 1.00 98.19 78 ALA A C 1
ATOM 594 O O . ALA A 1 78 ? 16.750 -0.279 -30.673 1.00 98.19 78 ALA A O 1
ATOM 595 N N . ILE A 1 79 ? 18.039 1.138 -31.834 1.00 98.31 79 ILE A N 1
ATOM 596 C CA . ILE A 1 79 ? 17.913 2.256 -30.884 1.00 98.31 79 ILE A CA 1
ATOM 597 C C . ILE A 1 79 ? 16.468 2.754 -30.814 1.00 98.31 79 ILE A C 1
ATOM 599 O O . ILE A 1 79 ? 15.965 3.046 -29.728 1.00 98.31 79 ILE A O 1
ATOM 603 N N . ASN A 1 80 ? 15.788 2.858 -31.956 1.00 98.00 80 ASN A N 1
ATOM 604 C CA . ASN A 1 80 ? 14.399 3.299 -31.988 1.00 98.00 80 ASN A CA 1
ATOM 605 C C . ASN A 1 80 ? 13.476 2.286 -31.296 1.00 98.00 80 ASN A C 1
ATOM 607 O O . ASN A 1 80 ? 12.635 2.676 -30.490 1.00 98.00 80 ASN A O 1
ATOM 611 N N . ASP A 1 81 ? 13.678 0.992 -31.545 1.00 98.25 81 ASP A N 1
ATOM 612 C CA . ASP A 1 81 ? 12.952 -0.076 -30.853 1.00 98.25 81 ASP A CA 1
ATOM 613 C C . ASP A 1 81 ? 13.182 -0.023 -29.335 1.00 98.25 81 ASP A C 1
ATOM 615 O O . ASP A 1 81 ? 12.228 0.009 -28.558 1.00 98.25 81 ASP A O 1
ATOM 619 N N . GLN A 1 82 ? 14.438 0.115 -28.900 1.00 98.38 82 GLN A N 1
ATOM 620 C CA . GLN A 1 82 ? 14.763 0.300 -27.485 1.00 98.38 82 GLN A CA 1
ATOM 621 C C . GLN A 1 82 ? 14.087 1.540 -26.896 1.00 98.38 82 GLN A C 1
ATOM 623 O O . GLN A 1 82 ? 13.566 1.477 -25.787 1.00 98.38 82 GLN A O 1
ATOM 628 N N . THR A 1 83 ? 14.053 2.654 -27.629 1.00 98.38 83 THR A N 1
ATOM 629 C CA . THR A 1 83 ? 13.393 3.893 -27.189 1.00 98.38 83 THR A CA 1
ATOM 630 C C . THR A 1 83 ? 11.900 3.669 -26.945 1.00 98.38 83 THR A C 1
ATOM 632 O O . THR A 1 83 ? 11.377 4.089 -25.914 1.00 98.38 83 THR A O 1
ATOM 635 N N . VAL A 1 84 ? 11.223 2.948 -27.844 1.00 98.12 84 VAL A N 1
ATOM 636 C CA . VAL A 1 84 ? 9.807 2.583 -27.680 1.00 98.12 84 VAL A CA 1
ATOM 637 C C . VAL A 1 84 ? 9.609 1.678 -26.462 1.00 98.12 84 VAL A C 1
ATOM 639 O O . VAL A 1 84 ? 8.711 1.921 -25.654 1.00 98.12 84 VAL A O 1
ATOM 642 N N . GLN A 1 85 ? 10.463 0.667 -26.283 1.00 98.25 85 GLN A N 1
ATOM 643 C CA . GLN A 1 85 ? 10.396 -0.216 -25.116 1.00 98.25 85 GLN A CA 1
ATOM 644 C C . GLN A 1 85 ? 10.631 0.546 -23.804 1.00 98.25 85 GLN A C 1
ATOM 646 O O . GLN A 1 85 ? 9.912 0.324 -22.829 1.00 98.25 85 GLN A O 1
ATOM 651 N N . PHE A 1 86 ? 11.588 1.477 -23.774 1.00 98.31 86 PHE A N 1
ATOM 652 C CA . PHE A 1 86 ? 11.838 2.326 -22.610 1.00 98.31 86 PHE A CA 1
ATOM 653 C C . PHE A 1 86 ? 10.640 3.213 -22.283 1.00 98.31 86 PHE A C 1
ATOM 655 O O . PHE A 1 86 ? 10.264 3.298 -21.117 1.00 98.31 86 PHE A O 1
ATOM 662 N N . GLN A 1 87 ? 9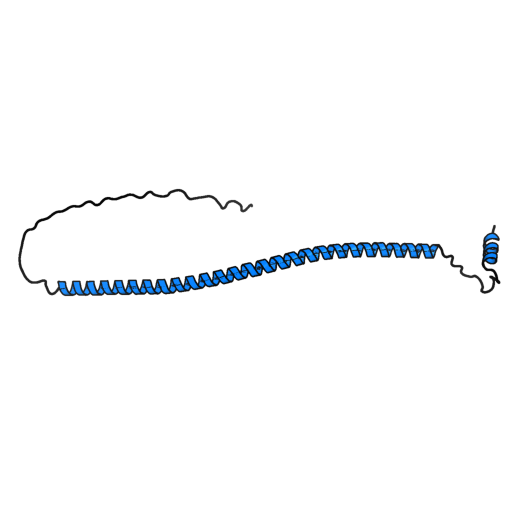.997 3.812 -23.285 1.00 98.25 87 GLN A N 1
ATOM 663 C CA . GLN A 1 87 ? 8.795 4.615 -23.070 1.00 98.25 87 GLN A CA 1
ATOM 664 C C . GLN A 1 87 ? 7.658 3.778 -22.457 1.00 98.25 87 GLN A C 1
ATOM 666 O O . GLN A 1 87 ? 7.052 4.185 -21.467 1.00 98.25 87 GLN A O 1
ATOM 671 N N . ALA A 1 88 ? 7.436 2.563 -22.968 1.00 98.19 88 ALA A N 1
ATOM 672 C CA . ALA A 1 88 ? 6.443 1.642 -22.413 1.00 98.19 88 ALA A CA 1
ATOM 673 C C . ALA A 1 88 ? 6.772 1.209 -20.970 1.00 98.19 88 ALA A C 1
ATOM 675 O O . ALA A 1 88 ? 5.874 1.023 -20.145 1.00 98.19 88 ALA A O 1
ATOM 676 N N . LEU A 1 89 ? 8.059 1.047 -20.642 1.00 98.31 89 LEU A N 1
ATOM 677 C CA . LEU A 1 89 ? 8.498 0.759 -19.277 1.00 98.31 89 LEU A CA 1
ATOM 678 C C . LEU A 1 89 ? 8.256 1.943 -18.342 1.00 98.31 89 LEU A C 1
ATOM 680 O O . LEU A 1 89 ? 7.736 1.729 -17.252 1.00 98.31 89 LEU A O 1
ATOM 684 N N . VAL A 1 90 ? 8.579 3.167 -18.766 1.00 98.44 90 VAL A N 1
ATOM 685 C CA . VAL A 1 90 ? 8.319 4.388 -17.988 1.00 98.44 90 VAL A CA 1
ATOM 686 C C . VAL A 1 90 ? 6.830 4.513 -17.670 1.00 98.44 90 VAL A C 1
ATOM 688 O O . VAL A 1 90 ? 6.470 4.744 -16.520 1.00 98.44 90 VAL A O 1
ATOM 691 N N . GLU A 1 91 ? 5.957 4.275 -18.649 1.00 98.38 91 GLU A N 1
ATOM 692 C CA . GLU A 1 91 ? 4.505 4.302 -18.437 1.00 98.38 91 GLU A CA 1
ATOM 693 C C . GLU A 1 91 ? 4.040 3.236 -17.442 1.00 98.38 91 GLU A C 1
ATOM 695 O O . GLU A 1 91 ? 3.285 3.532 -16.515 1.00 98.38 91 GLU A O 1
ATOM 700 N N . ARG A 1 92 ? 4.512 1.993 -17.591 1.00 98.38 92 ARG A N 1
ATOM 701 C CA . ARG A 1 92 ? 4.170 0.906 -16.663 1.00 98.38 92 ARG A CA 1
ATOM 702 C C . ARG A 1 92 ? 4.663 1.170 -15.245 1.00 98.38 92 ARG A C 1
ATOM 704 O O . ARG A 1 92 ? 3.959 0.829 -14.297 1.00 98.38 92 ARG A O 1
ATOM 711 N N . VAL A 1 93 ? 5.867 1.720 -15.101 1.00 98.50 93 VAL A N 1
ATOM 712 C CA . VAL A 1 93 ? 6.440 2.073 -13.798 1.00 98.50 93 VAL A CA 1
ATOM 713 C C . VAL A 1 93 ? 5.633 3.201 -13.169 1.00 98.50 93 VAL A C 1
ATOM 715 O O . VAL A 1 93 ? 5.196 3.033 -12.039 1.00 98.50 93 VAL A O 1
ATOM 718 N N . GLY A 1 94 ? 5.308 4.262 -13.913 1.00 98.44 94 GLY A N 1
ATOM 719 C CA . GLY A 1 94 ? 4.474 5.353 -13.402 1.00 98.44 94 GLY A CA 1
ATOM 720 C C . GLY A 1 94 ? 3.092 4.880 -12.933 1.00 98.44 94 GLY A C 1
ATOM 721 O O . GLY A 1 94 ? 2.643 5.240 -11.848 1.00 98.44 94 GLY A O 1
ATOM 722 N N . GLN A 1 95 ? 2.441 3.988 -13.687 1.00 98.38 95 GLN A N 1
ATOM 723 C CA . GLN A 1 95 ? 1.172 3.379 -13.261 1.00 98.38 95 GLN A CA 1
ATOM 724 C C . GLN A 1 95 ? 1.326 2.507 -12.006 1.00 98.38 95 GLN A C 1
ATOM 726 O O . GLN A 1 95 ? 0.420 2.440 -11.173 1.00 98.38 95 GLN A O 1
ATOM 731 N N . ALA A 1 96 ? 2.444 1.789 -11.872 1.00 98.25 96 ALA A N 1
ATOM 732 C CA . ALA A 1 96 ? 2.722 0.992 -10.684 1.00 98.25 96 ALA A CA 1
ATOM 733 C C . ALA A 1 96 ? 2.959 1.887 -9.460 1.00 98.25 96 ALA A C 1
ATOM 735 O O . ALA A 1 96 ? 2.393 1.611 -8.407 1.00 98.25 96 ALA A O 1
ATOM 736 N N . GLU A 1 97 ? 3.726 2.966 -9.612 1.00 98.44 97 GLU A N 1
ATOM 737 C CA . GLU A 1 97 ? 3.977 3.967 -8.572 1.00 98.44 97 GLU A CA 1
ATOM 738 C C . GLU A 1 97 ? 2.674 4.620 -8.097 1.00 98.44 97 GLU A C 1
ATOM 740 O O . GLU A 1 97 ? 2.424 4.673 -6.895 1.00 98.44 97 GLU A O 1
ATOM 745 N N . GLU A 1 98 ? 1.789 5.026 -9.013 1.00 98.38 98 GLU A N 1
ATOM 746 C CA . GLU A 1 98 ? 0.485 5.603 -8.662 1.00 98.38 98 GLU A CA 1
ATOM 747 C C . GLU A 1 98 ? -0.394 4.610 -7.886 1.00 98.38 98 GLU A C 1
ATOM 749 O O . GLU A 1 98 ? -0.998 4.949 -6.863 1.00 98.38 98 GLU A O 1
ATOM 754 N N . ARG A 1 99 ? -0.435 3.347 -8.330 1.00 98.19 99 ARG A N 1
ATOM 755 C CA . ARG A 1 99 ? -1.171 2.289 -7.626 1.00 98.19 99 ARG A CA 1
ATOM 756 C C . ARG A 1 99 ? -0.599 2.022 -6.237 1.00 98.19 99 ARG A C 1
ATOM 758 O O . ARG A 1 99 ? -1.379 1.820 -5.310 1.00 98.19 99 ARG A O 1
ATOM 765 N N . ILE A 1 100 ? 0.726 2.006 -6.095 1.00 98.38 100 ILE A N 1
ATOM 766 C CA . ILE A 1 100 ? 1.398 1.825 -4.803 1.00 98.38 100 ILE A CA 1
ATOM 767 C C . ILE A 1 100 ? 1.043 2.987 -3.877 1.00 98.38 100 ILE A C 1
ATOM 769 O O . ILE A 1 100 ? 0.520 2.732 -2.797 1.00 98.38 100 ILE A O 1
ATOM 773 N N . ALA A 1 101 ? 1.182 4.233 -4.335 1.00 98.31 101 ALA A N 1
ATOM 774 C CA . ALA A 1 101 ? 0.831 5.414 -3.551 1.00 98.31 101 ALA A CA 1
ATOM 775 C C . ALA A 1 101 ? -0.642 5.391 -3.097 1.00 98.31 101 ALA A C 1
ATOM 777 O O . ALA A 1 101 ? -0.962 5.696 -1.948 1.00 98.31 101 ALA A O 1
ATOM 778 N N . SER A 1 102 ? -1.564 4.971 -3.971 1.00 98.31 102 SER A N 1
ATOM 779 C CA . SER A 1 102 ? -2.974 4.811 -3.600 1.00 98.31 102 SER A CA 1
ATOM 780 C C . SER A 1 102 ? -3.187 3.734 -2.530 1.00 98.31 102 SER A C 1
ATOM 782 O O . SER A 1 102 ? -4.028 3.914 -1.645 1.00 98.31 102 SER A O 1
ATOM 784 N N . VAL A 1 103 ? -2.478 2.605 -2.617 1.00 98.31 103 VAL A N 1
ATOM 785 C CA . VAL A 1 103 ? -2.574 1.510 -1.639 1.00 98.31 103 VAL A CA 1
ATOM 786 C C . VAL A 1 103 ? -1.967 1.922 -0.301 1.00 98.31 103 VAL A C 1
ATOM 788 O O . VAL A 1 103 ? -2.557 1.626 0.738 1.00 98.31 103 VAL A O 1
ATOM 791 N N . GLU A 1 104 ? -0.839 2.625 -0.312 1.00 98.25 104 GLU A N 1
ATOM 792 C CA . GLU A 1 104 ? -0.191 3.164 0.885 1.00 98.25 104 GLU A CA 1
ATOM 793 C C . GLU A 1 104 ? -1.134 4.121 1.622 1.00 98.25 104 GLU A C 1
ATOM 795 O O . GLU A 1 104 ? -1.468 3.867 2.779 1.00 98.25 104 GLU A O 1
ATOM 800 N N . ASN A 1 105 ? -1.705 5.106 0.921 1.00 98.00 105 ASN A N 1
ATOM 801 C CA . ASN A 1 105 ? -2.684 6.038 1.494 1.00 98.00 105 ASN A CA 1
ATOM 802 C C . ASN A 1 105 ? -3.909 5.319 2.089 1.00 98.00 105 ASN A C 1
ATOM 804 O O . ASN A 1 105 ? -4.373 5.639 3.187 1.00 98.00 105 ASN A O 1
ATOM 808 N N . SER A 1 106 ? -4.451 4.323 1.376 1.00 98.12 106 SER A N 1
ATOM 809 C CA . SER A 1 106 ? -5.578 3.533 1.882 1.00 98.12 106 SER A CA 1
ATOM 810 C C . SER A 1 106 ? -5.191 2.716 3.114 1.00 98.12 106 SER A C 1
ATOM 812 O O . SER A 1 106 ? -6.012 2.541 4.015 1.00 98.12 106 SER A O 1
ATOM 814 N N . THR A 1 107 ? -3.966 2.196 3.155 1.00 98.25 107 THR A N 1
ATOM 815 C CA . THR A 1 107 ? -3.462 1.394 4.272 1.00 98.25 107 THR A CA 1
ATOM 816 C C . THR A 1 107 ? -3.272 2.260 5.510 1.00 98.25 107 THR A C 1
ATOM 818 O O . THR A 1 107 ? -3.709 1.861 6.586 1.00 98.25 107 THR A O 1
ATOM 821 N N . GLU A 1 108 ? -2.714 3.462 5.368 1.00 98.12 108 GLU A N 1
ATOM 822 C CA . GLU A 1 108 ? -2.590 4.432 6.462 1.00 98.12 108 GLU A CA 1
ATOM 823 C C . GLU A 1 108 ? -3.961 4.819 7.032 1.00 98.12 108 GLU A C 1
ATOM 825 O O . GLU A 1 108 ? -4.172 4.789 8.247 1.00 98.12 108 GLU A O 1
ATOM 830 N N . SER A 1 109 ? -4.932 5.105 6.157 1.00 98.00 109 SER A N 1
ATOM 831 C CA . SER A 1 109 ? -6.306 5.397 6.574 1.00 98.00 109 SER A CA 1
ATOM 832 C C . SER A 1 109 ? -6.928 4.222 7.336 1.00 98.00 109 SER A C 1
ATOM 834 O O . SER A 1 109 ? -7.478 4.405 8.424 1.00 98.00 109 SER A O 1
ATOM 836 N N . LEU A 1 110 ? -6.789 2.997 6.818 1.00 97.94 110 LEU A N 1
ATOM 837 C CA . LEU A 1 110 ? -7.285 1.793 7.484 1.00 97.94 110 LEU A CA 1
ATOM 838 C C . LEU A 1 110 ? -6.616 1.583 8.846 1.00 97.94 110 LEU A C 1
ATOM 840 O O . LEU A 1 110 ? -7.313 1.324 9.825 1.00 97.94 110 LEU A O 1
ATOM 844 N N . GLN A 1 111 ? -5.299 1.753 8.945 1.00 98.31 111 GLN A N 1
ATOM 845 C CA . GLN A 1 111 ? -4.571 1.647 10.211 1.00 98.31 111 GLN A CA 1
ATOM 846 C C . GLN A 1 111 ? -5.087 2.649 11.249 1.00 98.31 111 GLN A C 1
ATOM 848 O O . GLN A 1 111 ? -5.333 2.261 12.394 1.00 98.31 111 GLN A O 1
ATOM 853 N N . ALA A 1 112 ? -5.334 3.900 10.849 1.00 98.06 112 ALA A N 1
ATOM 854 C CA . ALA A 1 112 ? -5.921 4.907 11.729 1.00 98.06 112 ALA A CA 1
ATOM 855 C C . ALA A 1 112 ? -7.323 4.496 12.213 1.00 98.06 112 ALA A C 1
ATOM 857 O O . ALA A 1 112 ? -7.608 4.554 13.409 1.00 98.06 112 ALA A O 1
ATOM 858 N N . THR A 1 113 ? -8.184 4.002 11.314 1.00 98.25 113 THR A N 1
ATOM 859 C CA . THR A 1 113 ? -9.527 3.538 11.707 1.00 98.25 113 THR A CA 1
ATOM 860 C C . THR A 1 113 ? -9.483 2.342 12.656 1.00 98.25 113 THR A C 1
ATOM 862 O O . THR A 1 113 ? -10.261 2.284 13.608 1.00 98.25 113 THR A O 1
ATOM 865 N N . VAL A 1 114 ? -8.561 1.402 12.440 1.00 98.50 114 VAL A N 1
ATOM 866 C CA . VAL A 1 114 ? -8.382 0.237 13.312 1.00 98.50 114 VAL A CA 1
ATOM 867 C C . VAL A 1 114 ? -7.923 0.676 14.699 1.00 98.50 114 VAL A C 1
ATOM 869 O O . VAL A 1 114 ? -8.487 0.205 15.685 1.00 98.50 114 VAL A O 1
ATOM 872 N N . ALA A 1 115 ? -6.971 1.607 14.794 1.00 98.31 115 ALA A N 1
ATOM 873 C CA . ALA A 1 115 ? -6.516 2.148 16.073 1.00 98.31 115 ALA A CA 1
ATOM 874 C C . ALA A 1 115 ? -7.661 2.833 16.845 1.00 98.31 115 ALA A C 1
ATOM 876 O O . ALA A 1 115 ? -7.858 2.578 18.037 1.00 98.31 115 ALA A O 1
ATOM 877 N N . ASP A 1 116 ? -8.475 3.635 16.157 1.00 98.38 116 ASP A N 1
ATOM 878 C CA . ASP A 1 116 ? -9.651 4.284 16.743 1.00 98.38 116 ASP A CA 1
ATOM 879 C C . ASP A 1 116 ? -10.697 3.272 17.228 1.00 98.38 116 ASP A C 1
ATOM 881 O O . ASP A 1 116 ? -11.273 3.428 18.309 1.00 98.38 116 ASP A O 1
ATOM 885 N N . LEU A 1 117 ? -10.952 2.218 16.450 1.00 98.31 117 LEU A N 1
ATOM 886 C CA . LEU A 1 117 ? -11.880 1.155 16.832 1.00 98.31 117 LEU A CA 1
ATOM 887 C C . LEU A 1 117 ? -11.363 0.352 18.026 1.00 98.31 117 LEU A C 1
ATOM 889 O O . LEU A 1 117 ? -12.133 0.071 18.942 1.00 98.31 117 LEU A O 1
ATOM 893 N N . GLN A 1 118 ? -10.070 0.028 18.059 1.00 98.50 118 GLN A N 1
ATOM 894 C CA . GLN A 1 118 ? -9.439 -0.644 19.196 1.00 98.50 118 GLN A CA 1
ATOM 895 C C . GLN A 1 11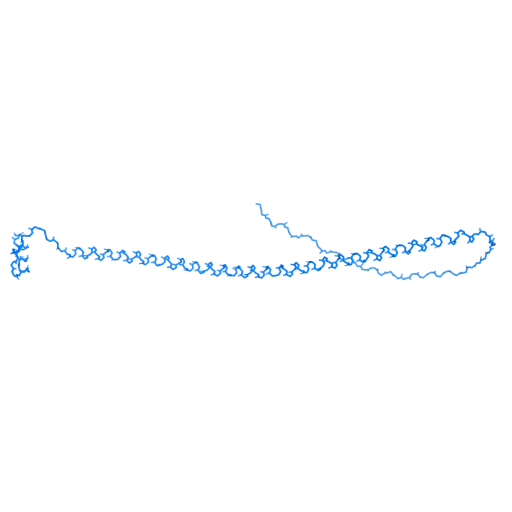8 ? -9.566 0.186 20.476 1.00 98.50 118 GLN A C 1
ATOM 897 O O . GLN A 1 118 ? -9.918 -0.354 21.525 1.00 98.50 118 GLN A O 1
ATOM 902 N N . LYS A 1 119 ? -9.353 1.504 20.384 1.00 98.38 119 LYS A N 1
ATOM 903 C CA . LYS A 1 119 ? -9.551 2.426 21.506 1.00 98.38 119 LYS A CA 1
ATOM 904 C C . LYS A 1 119 ? -11.007 2.453 21.976 1.00 98.38 119 LYS A C 1
ATOM 906 O O . LYS A 1 119 ? -11.273 2.353 23.169 1.00 98.38 119 LYS A O 1
ATOM 911 N N . LYS A 1 120 ? -11.968 2.546 21.055 1.00 98.25 120 LYS A N 1
ATOM 912 C CA . LYS A 1 120 ? -13.396 2.519 21.415 1.00 98.25 120 LYS A CA 1
ATOM 913 C C . LYS A 1 120 ? -13.789 1.200 22.077 1.00 98.25 120 LYS A C 1
ATOM 915 O O . LYS A 1 120 ? -14.530 1.212 23.054 1.00 98.25 120 LYS A O 1
ATOM 920 N N . LEU A 1 121 ? -13.279 0.075 21.576 1.00 98.38 121 LEU A N 1
ATOM 921 C CA . LEU A 1 121 ? -13.526 -1.240 22.165 1.00 98.38 121 LEU A CA 1
ATOM 922 C C . LEU A 1 121 ? -12.971 -1.344 23.586 1.00 98.38 121 LEU A C 1
ATOM 924 O O . LEU A 1 121 ? -13.680 -1.830 24.465 1.00 98.38 121 LEU A O 1
ATOM 928 N N . SER A 1 122 ? -11.751 -0.864 23.839 1.00 98.12 122 SER A N 1
ATOM 929 C CA . SER A 1 122 ? -11.175 -0.898 25.188 1.00 98.12 122 SER A CA 1
ATOM 930 C C . SER A 1 122 ? -11.939 0.004 26.161 1.00 98.12 122 SER A C 1
ATOM 932 O O . SER A 1 122 ? -12.251 -0.421 27.273 1.00 98.12 122 SER A O 1
ATOM 934 N N . GLU A 1 123 ? -12.330 1.206 25.731 1.00 98.31 123 GLU A N 1
ATOM 935 C CA . GLU A 1 123 ? -13.168 2.113 26.523 1.00 98.31 123 GLU A CA 1
ATOM 936 C C . GLU A 1 123 ? -14.541 1.504 26.840 1.00 98.31 123 GLU A C 1
ATOM 938 O O . GLU A 1 123 ? -15.022 1.600 27.970 1.00 98.31 123 GLU A O 1
ATOM 943 N N . MET A 1 124 ? -15.183 0.866 25.857 1.00 98.00 124 MET A N 1
ATOM 944 C CA . MET A 1 124 ? -16.463 0.186 26.053 1.00 98.00 124 MET A CA 1
ATOM 945 C C . MET A 1 124 ? -16.332 -1.009 26.994 1.00 98.00 124 MET A C 1
ATOM 947 O O . MET A 1 124 ? -17.167 -1.155 27.883 1.00 98.00 124 MET A O 1
ATOM 951 N N . SER A 1 125 ? -15.283 -1.821 26.842 1.00 98.19 125 SER A N 1
ATOM 952 C CA . SER A 1 125 ? -15.006 -2.946 27.740 1.00 98.19 125 SER A CA 1
ATOM 953 C C . SER A 1 125 ? -14.852 -2.465 29.181 1.00 98.19 125 SER A C 1
ATOM 955 O O . SER A 1 125 ? -15.539 -2.960 30.066 1.00 98.19 125 SER A O 1
ATOM 957 N N . ALA A 1 126 ? -14.050 -1.420 29.411 1.00 97.88 126 ALA A N 1
ATOM 958 C CA . ALA A 1 126 ? -13.861 -0.854 30.745 1.00 97.88 126 ALA A CA 1
ATOM 959 C C . ALA A 1 126 ? -15.166 -0.300 31.346 1.00 97.88 126 ALA A C 1
ATOM 961 O O . ALA A 1 126 ? -15.408 -0.426 32.547 1.00 97.88 126 ALA A O 1
ATOM 962 N N . ARG A 1 127 ? -16.035 0.304 30.522 1.00 98.00 127 ARG A N 1
ATOM 963 C CA . ARG A 1 127 ? -17.362 0.759 30.970 1.00 98.00 127 ARG A CA 1
ATOM 964 C C . ARG A 1 127 ? -18.276 -0.403 31.340 1.00 98.00 127 ARG A C 1
ATOM 966 O O . ARG A 1 127 ? -18.999 -0.292 32.324 1.00 98.00 127 ARG A O 1
ATOM 973 N N . ILE A 1 128 ? -18.263 -1.486 30.564 1.00 97.75 128 ILE A N 1
ATOM 974 C CA . ILE A 1 128 ? -19.038 -2.694 30.870 1.00 97.75 128 ILE A CA 1
ATOM 975 C C . ILE A 1 128 ? -18.572 -3.280 32.205 1.00 97.75 128 ILE A C 1
ATOM 977 O O . ILE A 1 128 ? -19.413 -3.536 33.066 1.00 97.75 128 ILE A O 1
ATOM 981 N N . ASP A 1 129 ? -17.261 -3.385 32.420 1.00 97.38 129 ASP A N 1
ATOM 982 C CA . ASP A 1 129 ? -16.693 -3.886 33.675 1.00 97.38 129 ASP A CA 1
ATOM 983 C C . ASP A 1 129 ? -17.081 -3.005 34.877 1.00 97.38 129 ASP A C 1
ATOM 985 O O . ASP A 1 129 ? -17.466 -3.514 35.932 1.00 97.38 129 ASP A O 1
ATOM 989 N N . ASP A 1 130 ? -17.037 -1.672 34.743 1.00 97.06 130 ASP A N 1
ATOM 990 C CA . ASP A 1 130 ? -17.486 -0.754 35.805 1.00 97.06 130 ASP A CA 1
ATOM 991 C C . ASP A 1 130 ? -18.984 -0.918 36.109 1.00 97.06 130 ASP A C 1
ATOM 993 O O . ASP A 1 130 ? -19.379 -0.969 37.277 1.00 97.06 130 ASP A O 1
ATOM 997 N N . LEU A 1 131 ? -19.826 -1.045 35.078 1.00 96.06 131 LEU A N 1
ATOM 998 C CA . LEU A 1 131 ? -21.264 -1.266 35.247 1.00 96.06 131 LEU A CA 1
ATOM 999 C C . LEU A 1 131 ? -21.559 -2.603 35.927 1.00 96.06 131 LEU A C 1
ATOM 1001 O O . LEU A 1 131 ? -22.380 -2.650 36.845 1.00 96.06 131 LEU A O 1
ATOM 1005 N N . GLU A 1 132 ? -20.870 -3.671 35.537 1.00 96.12 132 GLU A N 1
ATOM 1006 C CA . GLU A 1 132 ? -21.018 -4.984 36.159 1.00 96.12 132 GLU A CA 1
ATOM 1007 C C . GLU A 1 132 ? -20.592 -4.943 37.636 1.00 96.12 132 GLU A C 1
ATOM 1009 O O . GLU A 1 132 ? -21.305 -5.427 38.519 1.00 96.12 132 GLU A O 1
ATOM 1014 N N . ASN A 1 133 ? -19.474 -4.276 37.935 1.00 94.50 133 ASN A N 1
ATOM 1015 C CA . ASN A 1 133 ? -18.984 -4.100 39.299 1.00 94.50 133 ASN A CA 1
ATOM 1016 C C . ASN A 1 133 ? -19.912 -3.232 40.158 1.00 94.50 133 ASN A C 1
ATOM 1018 O O . ASN A 1 133 ? -20.092 -3.509 41.345 1.00 94.50 133 ASN A O 1
ATOM 1022 N N . ARG A 1 134 ? -20.521 -2.180 39.599 1.00 92.81 134 ARG A N 1
ATOM 1023 C CA . ARG A 1 134 ? -21.567 -1.401 40.286 1.00 92.81 134 ARG A CA 1
ATOM 1024 C C . ARG A 1 134 ? -22.798 -2.257 40.557 1.00 92.81 134 ARG A C 1
ATOM 1026 O O . ARG A 1 134 ? -23.261 -2.274 41.691 1.00 92.81 134 ARG A O 1
ATOM 1033 N N . GLY A 1 135 ? -23.262 -3.014 39.564 1.00 91.62 135 GLY A N 1
ATOM 1034 C CA . GLY A 1 135 ? -24.403 -3.919 39.705 1.00 91.62 135 GLY A CA 1
ATOM 1035 C C . GLY A 1 135 ? -24.193 -4.954 40.811 1.00 91.62 135 GLY A C 1
ATOM 1036 O O . GLY A 1 135 ? -25.054 -5.120 41.669 1.00 91.62 135 GLY A O 1
ATOM 1037 N N . ARG A 1 136 ? -23.009 -5.581 40.870 1.00 88.81 136 ARG A N 1
ATOM 1038 C CA . ARG A 1 136 ? -22.652 -6.511 41.955 1.00 88.81 136 ARG A CA 1
ATOM 1039 C C . ARG A 1 136 ? -22.650 -5.842 43.330 1.00 88.81 136 ARG A C 1
ATOM 1041 O O . ARG A 1 136 ? -23.121 -6.450 44.281 1.00 88.81 136 ARG A O 1
ATOM 1048 N N . ARG A 1 137 ? -22.148 -4.606 43.440 1.00 88.50 137 ARG A N 1
ATOM 1049 C CA . ARG A 1 137 ? -22.127 -3.848 44.707 1.00 88.50 137 ARG A CA 1
ATOM 1050 C C . ARG A 1 137 ? -23.512 -3.401 45.172 1.00 88.50 137 ARG A C 1
ATOM 1052 O O . ARG A 1 137 ? -23.698 -3.198 46.365 1.00 88.50 137 ARG A O 1
ATOM 1059 N N . CYS A 1 138 ? -24.460 -3.237 44.255 1.00 86.31 138 CYS A N 1
ATOM 1060 C CA . CYS A 1 138 ? -25.846 -2.911 44.589 1.00 86.31 138 CYS A CA 1
ATOM 1061 C C . CYS A 1 138 ? -26.654 -4.125 45.071 1.00 86.31 138 CYS A C 1
ATOM 1063 O O . CYS A 1 138 ? -27.730 -3.940 45.633 1.00 86.31 138 CYS A O 1
ATOM 1065 N N . ASN A 1 139 ? -26.147 -5.346 44.885 1.00 85.88 139 ASN A N 1
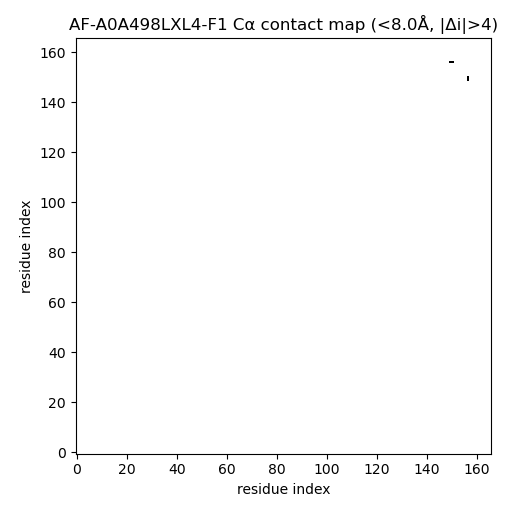ATOM 1066 C CA . ASN A 1 139 ? -26.843 -6.561 45.284 1.00 85.88 139 ASN A CA 1
ATOM 1067 C C . ASN A 1 139 ? -26.294 -7.078 46.618 1.00 85.88 139 ASN A C 1
ATOM 1069 O O . ASN A 1 139 ? -25.104 -7.364 46.750 1.00 85.88 139 ASN A O 1
ATOM 1073 N N . LEU A 1 140 ? -27.175 -7.256 47.601 1.00 83.06 140 LEU A N 1
ATOM 1074 C CA . LEU A 1 140 ? -26.845 -7.946 48.846 1.00 83.06 140 LEU A CA 1
ATOM 1075 C C . LEU A 1 140 ? -26.984 -9.457 48.639 1.00 83.06 140 LEU A C 1
ATOM 1077 O O . LEU A 1 140 ? -27.999 -9.930 48.129 1.00 83.06 140 LEU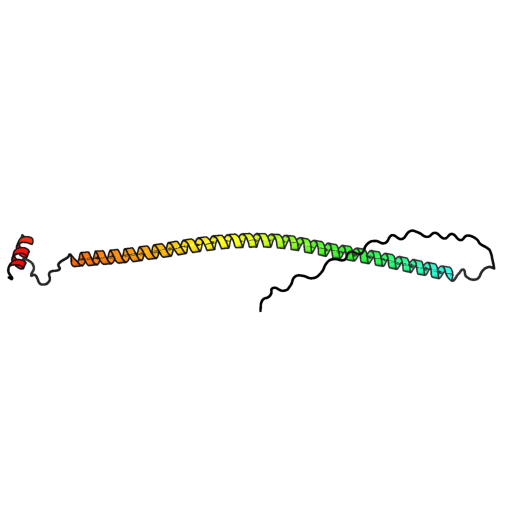 A O 1
ATOM 1081 N N . ARG A 1 141 ? -25.963 -10.223 49.038 1.00 84.12 141 ARG A N 1
ATOM 1082 C CA . ARG A 1 141 ? -25.994 -11.690 49.013 1.00 84.12 141 ARG A CA 1
ATOM 1083 C C . ARG A 1 141 ? -25.985 -12.216 50.439 1.00 84.12 141 ARG A C 1
ATOM 1085 O O . ARG A 1 141 ? -24.967 -12.151 51.121 1.00 84.12 141 ARG A O 1
ATOM 1092 N N . LEU A 1 142 ? -27.127 -12.732 50.870 1.00 82.31 142 LEU A N 1
ATOM 1093 C CA . LEU A 1 142 ? -27.314 -13.282 52.206 1.00 82.31 142 LEU A CA 1
ATOM 1094 C C . LEU A 1 142 ? -26.959 -14.772 52.184 1.00 82.31 142 LEU A C 1
ATOM 1096 O O . LEU A 1 142 ? -27.426 -15.511 51.319 1.00 82.31 142 LEU A O 1
ATOM 1100 N N . VAL A 1 143 ? -26.091 -15.208 53.097 1.00 86.38 143 VAL A N 1
ATOM 1101 C CA . VAL A 1 143 ? -25.603 -16.594 53.179 1.00 86.38 143 VAL A CA 1
ATOM 1102 C C . VAL A 1 143 ? -25.862 -17.111 54.589 1.00 86.38 143 VAL A C 1
ATOM 1104 O O . VAL A 1 143 ? -25.562 -16.418 55.555 1.00 86.38 143 VAL A O 1
ATOM 1107 N N . GLY A 1 144 ? -26.401 -18.328 54.708 1.00 85.62 144 GLY A N 1
ATOM 1108 C CA . GLY A 1 144 ? -26.681 -18.961 56.002 1.00 85.62 144 GLY A CA 1
ATOM 1109 C C . GLY A 1 144 ? -28.080 -18.703 56.573 1.00 85.62 144 GLY A C 1
ATOM 1110 O O . GLY A 1 144 ? -28.337 -19.092 57.708 1.00 85.62 144 GLY A O 1
ATOM 1111 N N . LEU A 1 145 ? -28.990 -18.092 55.806 1.00 84.06 145 LEU A N 1
ATOM 1112 C CA . LEU A 1 145 ? -30.409 -18.028 56.168 1.00 84.06 145 LEU A CA 1
ATOM 1113 C C . LEU A 1 145 ? -31.062 -19.410 55.975 1.00 84.06 145 LEU A C 1
ATOM 1115 O O . LEU A 1 145 ? -30.964 -19.965 54.878 1.00 84.06 145 LEU A O 1
ATOM 1119 N N . PRO A 1 146 ? -31.710 -19.986 57.005 1.00 84.56 146 PRO A N 1
ATOM 1120 C CA . PRO A 1 146 ? -32.457 -21.227 56.858 1.00 84.56 146 PRO A CA 1
ATOM 1121 C C . PRO A 1 146 ? -33.701 -20.997 55.993 1.00 84.56 146 PRO A C 1
ATOM 1123 O O . PRO A 1 146 ? -34.459 -20.048 56.224 1.00 84.56 146 PRO A O 1
ATOM 1126 N N . GLU A 1 147 ? -33.932 -21.890 55.032 1.00 85.50 147 GLU A N 1
ATOM 1127 C CA . GLU A 1 147 ? -35.093 -21.828 54.141 1.00 85.50 147 GLU A CA 1
ATOM 1128 C C . GLU A 1 147 ? -36.410 -21.837 54.941 1.00 85.50 147 GLU A C 1
ATOM 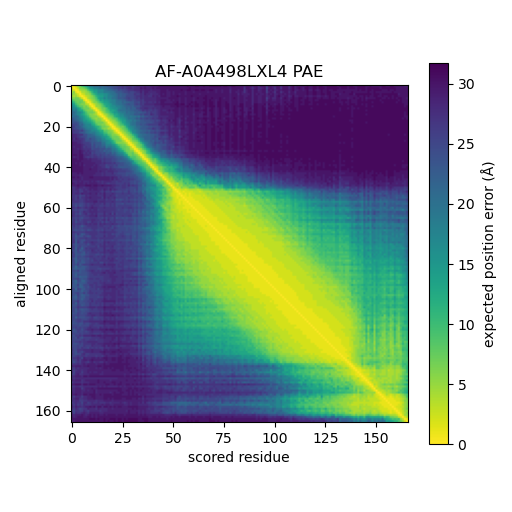1130 O O . GLU A 1 147 ? -36.584 -22.616 55.880 1.00 85.50 147 GLU A O 1
ATOM 1135 N N . GLY A 1 148 ? -37.345 -20.952 54.577 1.00 80.44 148 GLY A N 1
ATOM 1136 C CA . GLY A 1 148 ? -38.682 -20.878 55.181 1.00 80.44 148 GLY A CA 1
ATOM 1137 C C . GLY A 1 148 ? -38.809 -19.993 56.429 1.00 80.44 148 GLY A C 1
ATOM 1138 O O . GLY A 1 148 ? -39.917 -19.828 56.935 1.00 80.44 148 GLY A O 1
ATOM 1139 N N . THR A 1 149 ? -37.721 -19.378 56.908 1.00 78.44 149 THR A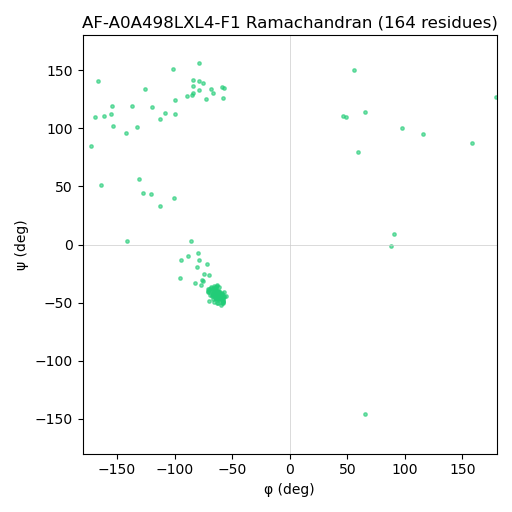 N 1
ATOM 1140 C CA . THR A 1 149 ? -37.758 -18.424 58.042 1.00 78.44 149 THR A CA 1
ATOM 1141 C C . THR A 1 149 ? -38.402 -17.076 57.697 1.00 78.44 149 THR A C 1
ATOM 1143 O O . THR A 1 149 ? -38.822 -16.341 58.588 1.00 78.44 149 THR A O 1
ATOM 1146 N N . GLU A 1 150 ? -38.518 -16.785 56.404 1.00 79.06 150 GLU A N 1
ATOM 1147 C CA . GLU A 1 150 ? -38.922 -15.492 55.844 1.00 79.06 150 GLU A CA 1
ATOM 1148 C C . GLU A 1 150 ? -40.453 -15.288 55.854 1.00 79.06 150 GLU A C 1
ATOM 1150 O O . GLU A 1 150 ? -40.945 -14.162 55.807 1.00 79.06 150 GLU A O 1
ATOM 1155 N N . GLY A 1 151 ? -41.233 -16.371 55.969 1.00 83.06 151 GLY A N 1
ATOM 1156 C CA . GLY A 1 151 ? -42.697 -16.310 55.964 1.00 83.06 151 GLY A CA 1
ATOM 1157 C C . GLY A 1 151 ? -43.282 -15.843 54.622 1.00 83.06 151 GLY A C 1
ATOM 1158 O O . GLY A 1 151 ? -42.765 -16.178 53.561 1.00 83.06 151 GLY A O 1
ATOM 1159 N N . SER A 1 152 ? -44.403 -15.110 54.662 1.00 85.00 152 SER A N 1
ATOM 1160 C CA . SER A 1 152 ? -45.105 -14.621 53.457 1.00 85.00 152 SER A CA 1
ATOM 1161 C C . SER A 1 152 ? -44.707 -13.200 53.034 1.00 85.00 152 SER A C 1
ATOM 1163 O O . SER A 1 152 ? -45.083 -12.786 51.938 1.00 85.00 152 SER A O 1
ATOM 1165 N N . ASP A 1 153 ? -44.003 -12.446 53.886 1.00 86.88 153 ASP A N 1
ATOM 1166 C CA . ASP A 1 153 ? -43.604 -11.059 53.621 1.00 86.88 153 ASP A CA 1
ATOM 1167 C C . ASP A 1 153 ? -42.119 -10.847 53.943 1.00 86.88 153 ASP A C 1
ATOM 1169 O O . ASP A 1 153 ? -41.708 -10.683 55.095 1.00 86.88 153 ASP A O 1
ATOM 1173 N N . LEU A 1 154 ? -41.322 -10.845 52.876 1.00 85.81 154 LEU A N 1
ATOM 1174 C CA . LEU A 1 154 ? -39.869 -10.720 52.915 1.00 85.81 154 LEU A CA 1
ATOM 1175 C C . LEU A 1 154 ? -39.413 -9.354 53.436 1.00 85.81 154 LEU A C 1
ATOM 1177 O O . LEU A 1 154 ? -38.396 -9.265 54.123 1.00 85.81 154 LEU A O 1
ATOM 1181 N N . VAL A 1 155 ? -40.145 -8.283 53.111 1.00 87.81 155 VAL A N 1
ATOM 1182 C CA . VAL A 1 155 ? -39.731 -6.913 53.448 1.00 87.81 155 VAL A CA 1
ATOM 1183 C C . VAL A 1 155 ? -39.837 -6.706 54.951 1.00 87.81 155 VAL A C 1
ATOM 1185 O O . VAL A 1 155 ? -38.861 -6.304 55.584 1.00 87.81 155 VAL A O 1
ATOM 1188 N N . HIS A 1 156 ? -40.973 -7.087 55.542 1.00 87.62 156 HIS A N 1
ATOM 1189 C CA . HIS A 1 156 ? -41.159 -7.005 56.989 1.00 87.62 156 HIS A CA 1
ATOM 1190 C C . HIS A 1 156 ? -40.140 -7.882 57.740 1.00 87.62 156 HIS A C 1
ATOM 1192 O O . HIS A 1 156 ? -39.613 -7.470 58.782 1.00 87.62 156 HIS A O 1
ATOM 1198 N N . PHE A 1 157 ? -39.838 -9.085 57.238 1.00 87.44 157 PHE A N 1
ATOM 1199 C CA . PHE A 1 157 ? -38.817 -9.944 57.839 1.00 87.44 157 PHE A CA 1
ATOM 1200 C C . PHE A 1 157 ? -37.453 -9.240 57.899 1.00 87.44 157 PHE A C 1
ATOM 1202 O O . PHE A 1 157 ? -36.864 -9.165 58.979 1.00 87.44 157 PHE A O 1
ATOM 1209 N N . PHE A 1 158 ? -36.984 -8.666 56.783 1.00 87.88 158 PHE A N 1
ATOM 1210 C CA . PHE A 1 158 ? -35.695 -7.969 56.741 1.00 87.88 158 PHE A CA 1
ATOM 1211 C C . PHE A 1 158 ? -35.673 -6.678 57.553 1.00 87.88 158 PHE A C 1
ATOM 1213 O O . PHE A 1 158 ? -34.668 -6.413 58.209 1.00 87.88 158 PHE A O 1
ATOM 1220 N N . GLU A 1 159 ? -36.760 -5.904 57.573 1.00 88.88 159 GLU A N 1
ATOM 1221 C CA . GLU A 1 159 ? -36.865 -4.719 58.432 1.00 88.88 159 GLU A CA 1
ATOM 1222 C C . GLU A 1 159 ? -36.684 -5.092 59.903 1.00 88.88 159 GLU A C 1
ATOM 1224 O O . GLU A 1 159 ? -35.851 -4.510 60.594 1.00 88.88 159 GLU A O 1
ATOM 1229 N N . LYS A 1 160 ? -37.405 -6.113 60.381 1.00 86.31 160 LYS A N 1
ATOM 1230 C CA . LYS A 1 160 ? -37.276 -6.571 61.767 1.00 86.31 160 LYS A CA 1
ATOM 1231 C C . LYS A 1 160 ? -35.894 -7.157 62.035 1.00 86.31 160 LYS A C 1
ATOM 1233 O O . LYS A 1 160 ? -35.313 -6.862 63.070 1.00 86.31 160 LYS A O 1
ATOM 1238 N N . TRP A 1 161 ? -35.375 -7.985 61.134 1.00 84.81 161 TRP A N 1
ATOM 1239 C CA . TRP A 1 161 ? -34.085 -8.646 61.313 1.00 84.81 161 TRP A CA 1
ATOM 1240 C C . TRP A 1 161 ? -32.924 -7.643 61.382 1.00 84.81 161 TRP A C 1
ATOM 1242 O O . TRP A 1 161 ? -32.089 -7.755 62.272 1.00 84.81 161 TRP A O 1
ATOM 1252 N N . LEU A 1 162 ? -32.911 -6.622 60.516 1.00 83.56 162 LEU A N 1
ATOM 1253 C CA . LEU A 1 162 ? -31.866 -5.588 60.493 1.00 83.56 162 LEU A CA 1
ATOM 1254 C C . LEU A 1 162 ? -31.987 -4.570 61.636 1.00 83.56 162 LEU A C 1
ATOM 1256 O O . LEU A 1 162 ? -30.975 -4.038 62.082 1.00 83.56 162 LEU A O 1
ATOM 1260 N N . LEU A 1 163 ? -33.205 -4.270 62.099 1.00 82.00 163 LEU A N 1
ATOM 1261 C CA . LEU A 1 163 ? -33.446 -3.273 63.152 1.00 82.00 163 LEU A CA 1
ATOM 1262 C C . LEU A 1 163 ? -33.394 -3.851 64.576 1.00 82.00 163 LEU A C 1
ATOM 1264 O O . LEU A 1 163 ? -33.421 -3.086 65.534 1.00 82.00 163 LEU A O 1
ATOM 1268 N N . CYS A 1 164 ? -33.349 -5.176 64.744 1.00 63.31 164 CYS A N 1
ATOM 1269 C CA . CYS A 1 164 ? -33.412 -5.815 66.065 1.00 63.31 164 CYS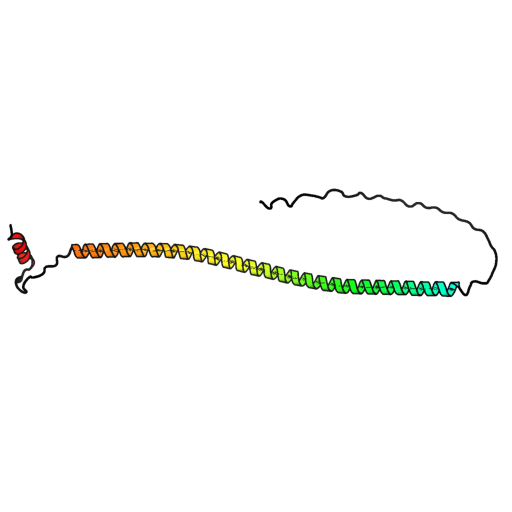 A CA 1
ATOM 1270 C C . CYS A 1 164 ? -32.044 -5.943 66.771 1.00 63.31 164 CYS A C 1
ATOM 1272 O O . CYS A 1 164 ? -31.992 -6.497 67.867 1.00 63.31 164 CYS A O 1
ATOM 1274 N N . GLU A 1 165 ? -30.951 -5.436 66.187 1.00 51.22 165 GLU A N 1
ATOM 1275 C CA . GLU A 1 165 ? -29.592 -5.527 66.756 1.00 51.22 165 GLU A CA 1
ATOM 1276 C C . GLU A 1 165 ? -28.935 -4.153 67.011 1.00 51.22 165 GLU A C 1
ATOM 1278 O O . GLU A 1 165 ? -27.752 -3.935 66.747 1.00 51.22 165 GLU A O 1
ATOM 1283 N N . THR A 1 166 ? -29.715 -3.225 67.572 1.00 42.91 166 THR A N 1
ATOM 1284 C CA . THR A 1 166 ? -29.229 -2.092 68.388 1.00 42.91 166 THR A CA 1
ATOM 1285 C C . THR A 1 166 ? -29.975 -2.072 69.708 1.00 42.91 166 THR A C 1
ATOM 1287 O O . THR A 1 166 ? -29.316 -1.921 70.758 1.00 42.91 166 THR A O 1
#

pLDDT: mean 77.48, std 25.05, range [26.67, 98.5]

Foldseek 3Di:
DDDPPPDDDDDDDDDDDDDDDDDDDDDDDDDDDDDDDDDPPPVVVVVVVVVVVVVVVVVVVVVVVVVCVVVVVVVVVVVVVVVVVVVVVVVVVVVVVVVVVVVVVVVVVVVVVVVVVVVVVVVVVVVVVVVVVVVVVVDDDDPDDDPPPCPPDNVVSCVCVVPVPD

Secondary structure (DSSP, 8-state):
-------------PPPP--------------------S-TTHHHHHHHHHHHHHHHHHHHHHHHHHHHHHHHHHHHHHHHHHHHHHHHHHHHHHHHHHHHHHHHHHHHHHHHHHHHHHHHHHHHHHHHHHHHHHHHHH-----SPPTTTTTT-HHHHHHHHHHS--

Sequence (166 aa):
MSLDHYSSKGSDRKPKAKKIAPKSSTISGVEKDVDMDEASVISREEESSNSNFAQALDKLTENITKVIDEKVNTVLVAINDQTVQFQALVERVGQAEERIASVENSTESLQATVADLQKKLSEMSARIDDLENRGRRCNLRLVGLPEGTEGSDLVHFFEKWLLCET